Protein AF-A0A2P6QRL4-F1 (afdb_monomer_lite)

Structure (mmCIF, N/CA/C/O backbone):
data_AF-A0A2P6QRL4-F1
#
_entry.id   AF-A0A2P6QRL4-F1
#
loop_
_atom_site.group_PDB
_atom_site.id
_atom_site.type_symbol
_atom_site.label_atom_id
_atom_site.label_alt_id
_atom_site.label_comp_id
_atom_site.label_asym_id
_atom_site.label_entity_id
_atom_site.label_seq_id
_atom_site.pdbx_PDB_ins_code
_atom_site.Cartn_x
_atom_site.Cartn_y
_atom_site.Cartn_z
_atom_site.occupancy
_atom_site.B_iso_or_equiv
_atom_site.auth_seq_id
_atom_site.auth_comp_id
_atom_site.auth_asym_id
_atom_site.auth_atom_id
_atom_site.pdbx_PDB_model_num
ATOM 1 N N . MET A 1 1 ? -3.659 -14.622 24.507 1.00 54.31 1 MET A N 1
ATOM 2 C CA . MET A 1 1 ? -2.959 -13.734 23.557 1.00 54.31 1 MET A CA 1
ATOM 3 C C . MET A 1 1 ? -3.720 -12.420 23.555 1.00 54.31 1 MET A C 1
ATOM 5 O O . MET A 1 1 ? -4.930 -12.490 23.366 1.00 54.31 1 MET A O 1
ATOM 9 N N . PRO A 1 2 ? -3.105 -11.272 23.879 1.00 46.44 2 PRO A N 1
ATOM 10 C CA . PRO A 1 2 ? -3.801 -9.995 23.758 1.00 46.44 2 PRO A CA 1
ATOM 11 C C . PRO A 1 2 ? -4.227 -9.782 22.295 1.00 46.44 2 PRO A C 1
ATOM 13 O O . PRO A 1 2 ? -3.542 -10.288 21.397 1.00 46.44 2 PRO A O 1
ATOM 16 N N . PRO A 1 3 ? -5.342 -9.076 22.039 1.00 53.62 3 PRO A N 1
ATOM 17 C CA . PRO A 1 3 ? -5.705 -8.674 20.687 1.00 53.62 3 PRO A CA 1
ATOM 18 C C . PRO A 1 3 ? -4.516 -7.946 20.032 1.00 53.62 3 PRO A C 1
ATOM 20 O O . PRO A 1 3 ? -3.873 -7.139 20.706 1.00 53.62 3 PRO A O 1
ATOM 23 N N . PRO A 1 4 ? -4.191 -8.211 18.753 1.00 57.22 4 PRO A N 1
ATOM 24 C CA . PRO A 1 4 ? -3.042 -7.601 18.073 1.00 57.22 4 PRO A CA 1
ATOM 25 C C . PRO A 1 4 ? -3.057 -6.065 18.034 1.00 57.22 4 PRO A C 1
ATOM 27 O O . PRO A 1 4 ? -2.026 -5.449 17.768 1.00 57.22 4 PRO A O 1
ATOM 30 N N . SER A 1 5 ? -4.209 -5.439 18.277 1.00 63.09 5 SER A N 1
ATOM 31 C CA . SER A 1 5 ? -4.360 -3.990 18.327 1.00 63.09 5 SER A CA 1
ATOM 32 C C . SER A 1 5 ? -5.457 -3.571 19.304 1.00 63.09 5 SER A C 1
ATOM 34 O O . SER A 1 5 ? -6.340 -4.347 19.664 1.00 63.09 5 SER A O 1
ATOM 36 N N . ASP A 1 6 ? -5.413 -2.299 19.683 1.00 72.44 6 ASP A N 1
ATOM 37 C CA . ASP A 1 6 ? -6.445 -1.551 20.408 1.00 72.44 6 ASP A CA 1
ATOM 38 C C . ASP A 1 6 ? -7.738 -1.325 19.592 1.00 72.44 6 ASP A C 1
ATOM 40 O O . ASP A 1 6 ? -8.613 -0.572 20.012 1.00 72.44 6 ASP A O 1
ATOM 44 N N . GLY A 1 7 ? -7.871 -1.958 18.419 1.00 73.44 7 GLY A N 1
ATOM 45 C CA . GLY A 1 7 ? -8.998 -1.770 17.505 1.00 73.44 7 GLY A CA 1
ATOM 46 C C . GLY A 1 7 ? -8.946 -0.469 16.699 1.00 73.44 7 GLY A C 1
ATOM 47 O O . GLY A 1 7 ? -9.842 -0.233 15.890 1.00 73.44 7 GLY A O 1
ATOM 48 N N . ALA A 1 8 ? -7.914 0.368 16.869 1.00 86.56 8 ALA A N 1
ATOM 49 C CA . ALA A 1 8 ? -7.791 1.609 16.115 1.00 86.56 8 ALA A CA 1
ATOM 50 C C . ALA A 1 8 ? -7.533 1.329 14.627 1.00 86.56 8 ALA A C 1
ATOM 52 O O . ALA A 1 8 ? -6.688 0.501 14.274 1.00 86.56 8 ALA A O 1
ATOM 53 N N . LEU A 1 9 ? -8.233 2.061 13.753 1.00 90.50 9 LEU A N 1
ATOM 54 C CA . LEU A 1 9 ? -8.036 1.976 12.309 1.00 90.50 9 LEU A CA 1
ATOM 55 C C . LEU A 1 9 ? -6.595 2.362 11.954 1.00 90.50 9 LEU A C 1
ATOM 57 O O . LEU A 1 9 ? -6.128 3.462 12.257 1.00 90.50 9 LEU A O 1
ATOM 61 N N . ARG A 1 10 ? -5.892 1.457 11.280 1.00 94.25 10 ARG A N 1
ATOM 62 C CA . ARG A 1 10 ? -4.538 1.673 10.779 1.00 94.25 10 ARG A CA 1
ATOM 63 C C . ARG A 1 10 ? -4.570 1.930 9.282 1.00 94.25 10 ARG A C 1
ATOM 65 O O . ARG A 1 10 ? -4.998 1.074 8.513 1.00 94.25 10 ARG A O 1
ATOM 72 N N . VAL A 1 11 ? -4.060 3.082 8.863 1.00 97.19 11 VAL A N 1
ATOM 73 C CA . VAL A 1 11 ? -3.820 3.351 7.443 1.00 97.19 11 VAL A CA 1
ATOM 74 C C . VAL A 1 11 ? -2.512 2.678 7.037 1.00 97.19 11 VAL A C 1
ATOM 76 O O . VAL A 1 11 ? -1.486 2.854 7.694 1.00 97.19 11 VAL A O 1
ATOM 79 N N . VAL A 1 12 ? -2.550 1.890 5.967 1.00 98.12 12 VAL A N 1
ATOM 80 C CA . VAL A 1 12 ? -1.393 1.191 5.405 1.00 98.12 12 VAL A CA 1
ATOM 81 C C . VAL A 1 12 ? -1.256 1.599 3.948 1.00 98.12 12 VAL A C 1
ATOM 83 O O . VAL A 1 12 ? -2.192 1.447 3.165 1.00 98.12 12 VAL A O 1
ATOM 86 N N . THR A 1 13 ? -0.082 2.085 3.557 1.00 98.62 13 THR A N 1
ATOM 87 C CA . THR A 1 13 ? 0.202 2.345 2.144 1.00 98.62 13 THR A CA 1
ATOM 88 C C . THR A 1 13 ? 0.216 1.019 1.384 1.00 98.62 13 THR A C 1
ATOM 90 O O . THR A 1 13 ? 0.907 0.083 1.786 1.00 98.62 13 THR A O 1
ATOM 93 N N . LYS A 1 14 ? -0.516 0.911 0.277 1.00 98.38 14 LYS A N 1
ATOM 94 C CA . LYS A 1 14 ? -0.537 -0.284 -0.570 1.00 98.38 14 LYS A CA 1
ATOM 95 C C . LYS A 1 14 ? 0.044 0.026 -1.943 1.00 98.38 14 LYS A C 1
ATOM 97 O O . LYS A 1 14 ? -0.497 0.844 -2.677 1.00 98.38 14 LYS A O 1
ATOM 102 N N . ILE A 1 15 ? 1.100 -0.688 -2.314 1.00 98.19 15 ILE A N 1
ATOM 103 C CA . ILE A 1 15 ? 1.677 -0.670 -3.660 1.00 98.19 15 ILE A CA 1
ATOM 104 C C . ILE A 1 15 ? 1.478 -2.064 -4.266 1.00 98.19 15 ILE A C 1
ATOM 106 O O . ILE A 1 15 ? 2.183 -2.988 -3.860 1.00 98.19 15 ILE A O 1
ATOM 110 N N . PRO A 1 16 ? 0.544 -2.269 -5.214 1.00 98.06 16 PRO A N 1
ATOM 111 C CA . PRO A 1 16 ? 0.291 -3.600 -5.773 1.00 98.06 16 PRO A CA 1
ATOM 112 C C . PRO A 1 16 ? 1.516 -4.215 -6.455 1.00 98.06 16 PRO A C 1
ATOM 114 O O . PRO A 1 16 ? 1.736 -5.419 -6.343 1.00 98.06 16 PRO A O 1
ATOM 117 N N . GLY A 1 17 ? 2.331 -3.382 -7.106 1.00 95.75 17 GLY A N 1
ATOM 118 C CA . GLY A 1 17 ? 3.528 -3.785 -7.837 1.00 95.75 17 GLY A CA 1
ATOM 119 C C . GLY A 1 17 ? 3.239 -4.491 -9.164 1.00 95.75 17 GLY A C 1
ATOM 120 O O . GLY A 1 17 ? 2.127 -4.447 -9.685 1.00 95.75 17 GLY A O 1
ATOM 121 N N . ASP A 1 18 ? 4.261 -5.147 -9.700 1.00 95.38 18 ASP A N 1
ATOM 122 C CA . ASP A 1 18 ? 4.274 -5.806 -11.005 1.00 95.38 18 ASP A CA 1
ATOM 123 C C . ASP A 1 18 ? 4.117 -7.333 -10.895 1.00 95.38 18 ASP A C 1
ATOM 125 O O . ASP A 1 18 ? 4.180 -7.931 -9.813 1.00 95.38 18 ASP A O 1
ATOM 129 N N . GLY A 1 19 ? 3.960 -7.994 -12.046 1.00 94.19 19 GLY A N 1
ATOM 130 C CA . GLY A 1 19 ? 3.908 -9.452 -12.145 1.00 94.19 19 GLY A CA 1
ATOM 131 C C . GLY A 1 19 ? 2.772 -10.041 -11.307 1.00 94.19 19 GLY A C 1
ATOM 132 O O . GLY A 1 19 ? 1.611 -9.684 -11.480 1.00 94.19 19 GLY A O 1
ATOM 133 N N . ILE A 1 20 ? 3.106 -10.938 -10.376 1.00 96.12 20 ILE A N 1
ATOM 134 C CA . ILE A 1 20 ? 2.128 -11.551 -9.461 1.00 96.12 20 ILE A CA 1
ATOM 135 C C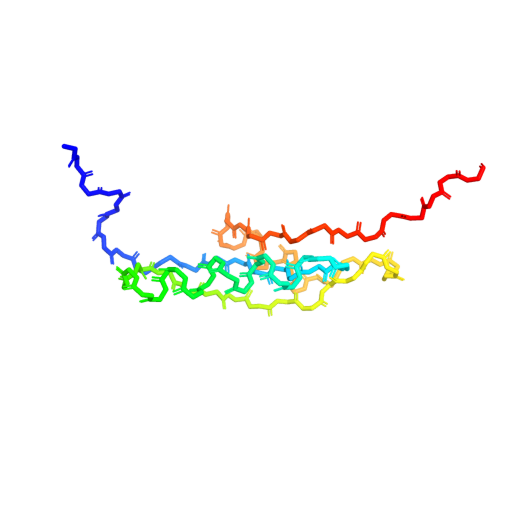 . ILE A 1 20 ? 1.708 -10.617 -8.307 1.00 96.12 20 ILE A C 1
ATOM 137 O O . ILE A 1 20 ? 0.768 -10.924 -7.573 1.00 96.12 20 ILE A O 1
ATOM 141 N N . GLY A 1 21 ? 2.382 -9.473 -8.135 1.00 96.12 21 GLY A N 1
ATOM 142 C CA . GLY A 1 21 ? 2.176 -8.531 -7.031 1.00 96.12 21 GLY A CA 1
ATOM 143 C C . GLY A 1 21 ? 0.712 -8.129 -6.806 1.00 96.12 21 GLY A C 1
ATOM 144 O O . GLY A 1 21 ? 0.217 -8.298 -5.685 1.00 96.12 21 GLY A O 1
ATOM 145 N N . PRO A 1 22 ? -0.034 -7.685 -7.838 1.00 97.44 22 PRO A N 1
ATOM 146 C CA . PRO A 1 22 ? -1.438 -7.312 -7.684 1.00 97.44 22 PRO A CA 1
ATOM 147 C C . PRO A 1 22 ? -2.324 -8.463 -7.200 1.00 97.44 22 PRO A C 1
ATOM 149 O O . PRO A 1 22 ? -3.231 -8.244 -6.403 1.00 97.44 22 PRO A O 1
ATOM 152 N N . LEU A 1 23 ? -2.046 -9.703 -7.619 1.00 97.19 23 LEU A N 1
ATOM 153 C CA . LEU A 1 23 ? -2.825 -10.871 -7.196 1.00 97.19 23 LEU A CA 1
ATOM 154 C C . LEU A 1 23 ? -2.624 -11.158 -5.704 1.00 97.19 23 LEU A C 1
ATOM 156 O O . LEU A 1 23 ? -3.598 -11.317 -4.968 1.00 97.19 23 LEU A O 1
ATOM 160 N N . VAL A 1 24 ? -1.371 -11.167 -5.242 1.00 97.06 24 VAL A N 1
ATOM 161 C CA . VAL A 1 24 ? -1.037 -11.469 -3.839 1.00 97.06 24 VAL A CA 1
ATOM 162 C C . VAL A 1 24 ? -1.487 -10.342 -2.909 1.00 97.06 24 VAL A C 1
ATOM 164 O O . VAL A 1 24 ? -2.112 -10.595 -1.882 1.00 97.06 24 VAL A O 1
ATOM 167 N N . THR A 1 25 ? -1.231 -9.084 -3.273 1.00 97.75 25 THR A N 1
ATOM 168 C CA . THR A 1 25 ? -1.614 -7.933 -2.437 1.00 97.75 25 THR A CA 1
ATOM 169 C C . THR A 1 25 ? -3.132 -7.728 -2.368 1.00 97.75 25 THR A C 1
ATOM 171 O O . THR A 1 25 ? -3.635 -7.246 -1.353 1.00 97.75 25 THR A O 1
ATOM 174 N N . ASN A 1 26 ? -3.889 -8.118 -3.400 1.00 97.19 26 ASN A N 1
ATOM 175 C CA . ASN A 1 26 ? -5.356 -8.142 -3.348 1.00 97.19 26 ASN A CA 1
ATOM 176 C C . ASN A 1 26 ? -5.889 -9.317 -2.520 1.00 97.19 26 ASN A C 1
ATOM 178 O O . ASN A 1 26 ? -6.914 -9.172 -1.860 1.00 97.19 26 ASN A O 1
ATOM 182 N N . ALA A 1 27 ? -5.208 -10.467 -2.510 1.00 98.25 27 ALA A N 1
ATOM 183 C CA . ALA A 1 27 ? -5.575 -11.570 -1.624 1.00 98.25 27 ALA A CA 1
ATOM 184 C C . ALA A 1 27 ? -5.431 -11.176 -0.144 1.00 98.25 27 ALA A C 1
ATOM 186 O O . ALA A 1 27 ? -6.326 -11.461 0.647 1.00 98.25 27 ALA A O 1
ATOM 187 N N . VAL A 1 28 ? -4.359 -10.457 0.217 1.00 97.75 28 VAL A N 1
ATOM 188 C CA . VAL A 1 28 ? -4.181 -9.915 1.577 1.00 97.75 28 VAL A CA 1
ATOM 189 C C . VAL A 1 28 ? -5.324 -8.972 1.951 1.00 97.75 28 VAL A C 1
ATOM 191 O O . VAL A 1 28 ? -5.888 -9.109 3.030 1.00 97.75 28 VAL A O 1
ATOM 194 N N . GLU A 1 29 ? -5.702 -8.053 1.060 1.00 96.44 29 GLU A N 1
ATOM 195 C CA . GLU A 1 29 ? -6.811 -7.121 1.304 1.00 96.44 29 GLU A CA 1
ATOM 196 C C . GLU A 1 29 ? -8.136 -7.851 1.566 1.00 96.44 29 GLU A C 1
ATOM 198 O O . GLU A 1 29 ? -8.790 -7.573 2.567 1.00 96.44 29 GLU A O 1
ATOM 203 N N . LYS A 1 30 ? -8.469 -8.862 0.752 1.00 97.62 30 LYS A N 1
ATOM 204 C CA . LYS A 1 30 ? -9.670 -9.694 0.949 1.00 97.62 30 LYS A CA 1
ATOM 205 C C . LYS A 1 30 ? -9.675 -10.431 2.287 1.00 97.62 30 LYS A C 1
ATOM 207 O O . LYS A 1 30 ? -10.720 -10.553 2.916 1.00 97.62 30 LYS A O 1
ATOM 212 N N . VAL A 1 31 ? -8.523 -10.947 2.722 1.00 97.50 31 VAL A N 1
ATOM 213 C CA . VAL A 1 31 ? -8.406 -11.621 4.024 1.00 97.50 31 VAL A CA 1
ATOM 214 C C . VAL A 1 31 ? -8.602 -10.623 5.165 1.00 97.50 31 VAL A C 1
ATOM 216 O O . VAL A 1 31 ? -9.338 -10.921 6.101 1.00 97.50 31 VAL A O 1
ATOM 219 N N . MET A 1 32 ? -8.002 -9.432 5.078 1.00 95.31 32 MET A N 1
ATOM 220 C CA . MET A 1 32 ? -8.179 -8.381 6.087 1.00 95.31 32 MET A CA 1
ATOM 221 C C . MET A 1 32 ? -9.638 -7.924 6.185 1.00 95.31 32 MET A C 1
ATOM 223 O O . MET A 1 32 ? -10.149 -7.770 7.292 1.00 95.31 32 MET A O 1
ATOM 227 N N . GLU A 1 33 ? -10.320 -7.770 5.047 1.00 93.69 33 GLU A N 1
ATOM 228 C CA . GLU A 1 33 ? -11.751 -7.453 4.987 1.00 93.69 33 GLU A CA 1
ATOM 229 C C . GLU A 1 33 ? -12.602 -8.562 5.622 1.00 93.69 33 GLU A C 1
ATOM 231 O O . GLU A 1 33 ? -13.421 -8.286 6.497 1.00 93.69 33 GLU A O 1
ATOM 236 N N . ALA A 1 34 ? -12.365 -9.826 5.254 1.00 95.50 34 ALA A N 1
ATOM 237 C CA . ALA A 1 34 ? -13.089 -10.975 5.804 1.00 95.50 34 ALA A CA 1
ATOM 238 C C . ALA A 1 34 ? -12.880 -11.147 7.318 1.00 95.50 34 ALA A C 1
ATOM 240 O O . ALA A 1 34 ? -13.777 -11.600 8.024 1.00 95.50 34 ALA A O 1
ATOM 241 N N . MET A 1 35 ? -11.703 -10.770 7.823 1.00 93.94 35 MET A N 1
ATOM 242 C CA . MET A 1 35 ? -11.392 -10.752 9.253 1.00 93.94 35 MET A CA 1
ATOM 243 C C . MET A 1 35 ? -11.938 -9.518 9.978 1.00 93.94 35 MET A C 1
ATOM 245 O O . MET A 1 35 ? -11.789 -9.430 11.196 1.00 93.94 35 MET A O 1
ATOM 249 N N . GLN A 1 36 ? -12.519 -8.556 9.251 1.00 90.62 36 GLN A N 1
ATOM 250 C CA . GLN A 1 36 ? -12.898 -7.241 9.771 1.00 90.62 36 GLN A CA 1
ATOM 251 C C . GLN A 1 36 ? -11.730 -6.561 10.505 1.00 90.62 36 GL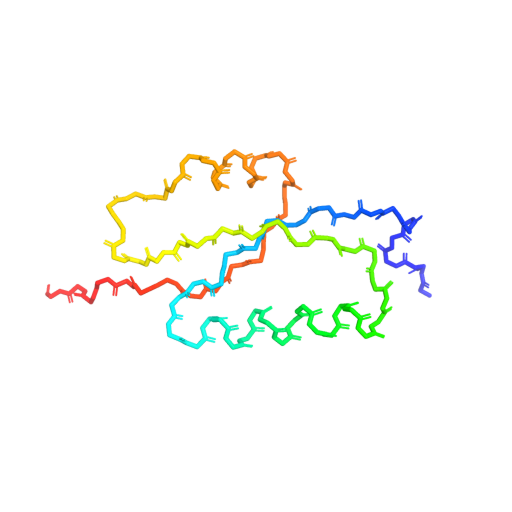N A C 1
ATOM 253 O O . GLN A 1 36 ? -11.904 -5.914 11.540 1.00 90.62 36 GLN A O 1
ATOM 258 N N . ALA A 1 37 ? -10.512 -6.744 9.989 1.00 91.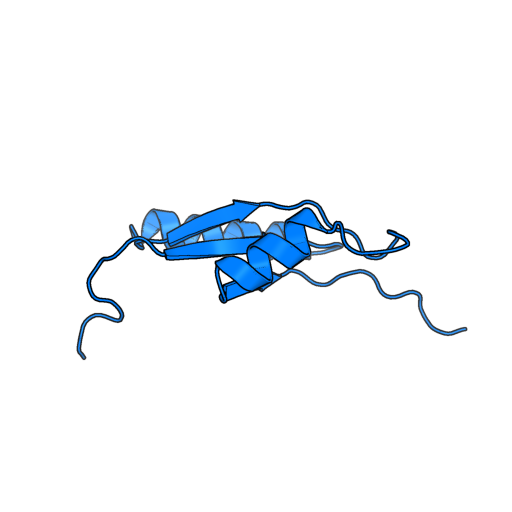75 37 ALA A N 1
ATOM 259 C CA . ALA A 1 37 ? -9.323 -6.147 10.568 1.00 91.75 37 ALA A CA 1
ATOM 260 C C . ALA A 1 37 ? -9.419 -4.612 10.472 1.00 91.75 37 ALA A C 1
ATOM 262 O O . ALA A 1 37 ? -9.838 -4.094 9.434 1.00 91.75 37 ALA A O 1
ATOM 263 N N . PRO A 1 38 ? -9.001 -3.858 11.507 1.00 93.56 38 PRO A N 1
ATOM 264 C CA . PRO A 1 38 ? -9.066 -2.399 11.511 1.00 93.56 38 PRO A CA 1
ATOM 265 C C . PRO A 1 38 ? -7.933 -1.805 10.657 1.00 93.56 38 PRO A C 1
ATOM 267 O O . PRO A 1 38 ? -7.034 -1.135 11.161 1.00 93.56 38 PRO A O 1
ATOM 270 N N . VAL A 1 39 ? -7.950 -2.070 9.350 1.00 94.75 39 VAL A N 1
ATOM 271 C CA . VAL A 1 39 ? -6.943 -1.627 8.380 1.00 94.75 39 VAL A CA 1
ATOM 272 C C . VAL A 1 39 ? -7.624 -0.962 7.188 1.00 94.75 39 VAL A C 1
ATOM 274 O O . VAL A 1 39 ? -8.581 -1.493 6.636 1.00 94.75 39 VAL A O 1
ATOM 277 N N . TYR A 1 40 ? -7.091 0.182 6.764 1.00 96.00 40 TYR A N 1
ATOM 278 C CA . TYR A 1 40 ? -7.465 0.860 5.527 1.00 96.00 40 TYR A CA 1
ATOM 279 C C . TYR A 1 40 ? -6.254 0.933 4.597 1.00 96.00 40 TYR A C 1
ATOM 281 O O . TYR A 1 40 ? -5.190 1.413 4.996 1.00 96.00 40 TYR A O 1
ATOM 289 N N . PHE A 1 41 ? -6.410 0.465 3.359 1.00 97.81 41 PHE A N 1
ATOM 290 C CA . PHE A 1 41 ? -5.337 0.477 2.372 1.00 97.81 41 PHE A CA 1
ATOM 291 C C . PHE A 1 41 ? -5.391 1.740 1.508 1.00 97.81 41 PHE A C 1
ATOM 293 O O . PHE A 1 41 ? -6.292 1.924 0.696 1.00 97.81 41 PHE A O 1
ATOM 300 N N . GLU A 1 42 ? -4.378 2.594 1.646 1.00 97.88 42 GLU A N 1
ATOM 301 C CA . GLU A 1 42 ? -4.170 3.761 0.787 1.00 97.88 42 GLU A CA 1
ATOM 302 C C . GLU A 1 42 ? -3.343 3.335 -0.435 1.00 97.88 42 GLU A C 1
ATOM 304 O O . GLU A 1 42 ? -2.133 3.113 -0.334 1.00 97.88 42 GLU A O 1
ATOM 309 N N . LYS A 1 43 ? -4.007 3.125 -1.576 1.00 98.06 43 LYS A N 1
ATOM 310 C CA . LYS A 1 43 ? -3.411 2.493 -2.761 1.00 98.06 43 LYS A CA 1
ATOM 311 C C . LYS A 1 43 ? -2.661 3.493 -3.653 1.00 98.06 43 LYS A C 1
ATOM 313 O O . LYS A 1 43 ? -3.221 4.513 -4.036 1.00 98.06 43 LYS A O 1
ATOM 318 N N . TYR A 1 44 ? -1.450 3.124 -4.074 1.00 98.06 44 TYR A N 1
ATOM 319 C CA . TYR A 1 44 ? -0.642 3.834 -5.070 1.00 98.06 44 TYR A CA 1
ATOM 320 C C . TYR A 1 44 ? -0.175 2.876 -6.164 1.00 98.06 44 TYR A C 1
ATOM 322 O O . TYR A 1 44 ? 0.419 1.833 -5.876 1.00 98.06 44 TYR A O 1
ATOM 330 N N . ASP A 1 45 ? -0.411 3.236 -7.423 1.00 96.19 45 ASP A N 1
ATOM 331 C CA . ASP A 1 45 ? 0.053 2.456 -8.568 1.00 96.19 45 ASP A CA 1
ATOM 332 C C . ASP A 1 45 ? 1.502 2.841 -8.903 1.00 96.19 45 ASP A C 1
ATOM 334 O O . ASP A 1 45 ? 1.785 3.907 -9.447 1.00 96.19 45 ASP A O 1
ATOM 338 N N . VAL A 1 46 ? 2.430 1.959 -8.525 1.00 96.25 46 VAL A N 1
ATOM 339 C CA . VAL A 1 46 ? 3.872 2.091 -8.769 1.00 96.25 46 VAL A CA 1
ATOM 340 C C . VAL A 1 46 ? 4.365 0.825 -9.453 1.00 96.25 46 VAL A C 1
ATOM 342 O O . VAL A 1 46 ? 4.106 -0.281 -8.973 1.00 96.25 46 VAL A O 1
ATOM 345 N N . THR A 1 47 ? 5.098 1.002 -10.547 1.00 94.69 47 THR A N 1
ATOM 346 C CA . THR A 1 47 ? 5.659 -0.071 -11.375 1.00 94.69 47 THR A CA 1
ATOM 347 C C . THR A 1 47 ? 7.170 0.118 -11.521 1.00 94.69 47 THR A C 1
ATOM 349 O O . THR A 1 47 ? 7.686 1.235 -11.465 1.00 94.69 47 THR A O 1
ATOM 352 N N . GLY A 1 48 ? 7.913 -0.972 -11.704 1.00 92.31 48 GLY A N 1
ATOM 353 C CA . GLY A 1 48 ? 9.379 -0.964 -11.766 1.00 92.31 48 GLY A CA 1
ATOM 354 C C . GLY A 1 48 ? 9.970 -0.286 -13.008 1.00 92.31 48 GLY A C 1
ATOM 355 O O .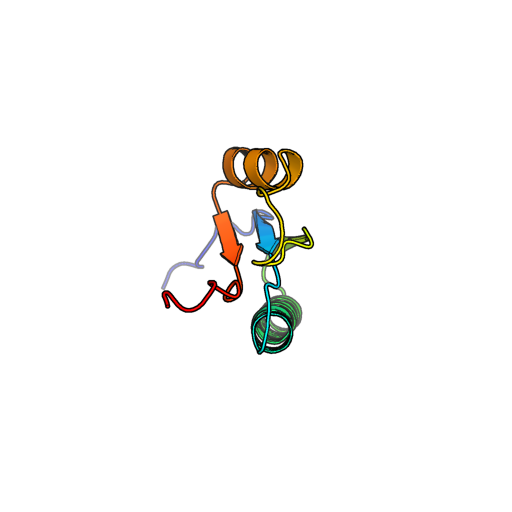 GLY A 1 48 ? 11.155 0.031 -13.031 1.00 92.31 48 GLY A O 1
ATOM 356 N N . ASN A 1 49 ? 9.150 -0.019 -14.028 1.00 91.06 49 ASN A N 1
ATOM 357 C CA . ASN A 1 49 ? 9.538 0.742 -15.220 1.00 91.06 49 ASN A CA 1
ATOM 358 C C . ASN A 1 49 ? 9.431 2.269 -15.041 1.00 91.06 49 ASN A C 1
ATOM 360 O O . ASN A 1 49 ? 9.782 3.010 -15.960 1.00 91.06 49 ASN A O 1
ATOM 364 N N . MET A 1 50 ? 8.936 2.751 -13.897 1.00 92.94 50 MET A N 1
ATOM 365 C CA . MET A 1 50 ? 8.900 4.182 -13.615 1.00 92.94 50 MET A CA 1
ATOM 366 C C . MET A 1 50 ? 10.315 4.704 -13.326 1.00 92.94 50 MET A C 1
ATOM 368 O O . MET A 1 50 ? 11.076 4.052 -12.612 1.00 92.94 50 MET A O 1
ATOM 372 N N . PRO A 1 51 ? 10.675 5.909 -13.807 1.00 91.56 51 PRO A N 1
ATOM 373 C CA . PRO A 1 51 ? 11.997 6.489 -13.558 1.00 91.56 51 PRO A CA 1
ATOM 374 C C . PRO A 1 51 ? 12.225 6.835 -12.080 1.00 91.56 51 PRO A C 1
ATOM 376 O O . PRO A 1 51 ? 13.363 6.936 -11.628 1.00 91.56 51 PRO A O 1
ATOM 379 N N . ARG A 1 52 ? 11.142 7.049 -11.328 1.00 93.19 52 ARG A N 1
ATOM 380 C CA . ARG A 1 52 ? 11.144 7.276 -9.883 1.00 93.19 52 ARG A CA 1
ATOM 381 C C . ARG A 1 52 ? 9.792 6.894 -9.295 1.00 93.19 52 ARG A C 1
ATOM 383 O O . ARG A 1 52 ? 8.781 6.923 -9.994 1.00 93.19 52 ARG A O 1
ATOM 390 N N . VAL A 1 53 ? 9.778 6.610 -7.998 1.00 94.00 53 VAL A N 1
ATOM 391 C CA . VAL A 1 53 ? 8.536 6.453 -7.233 1.00 94.00 53 VAL A CA 1
ATOM 392 C C . VAL A 1 53 ? 7.838 7.823 -7.12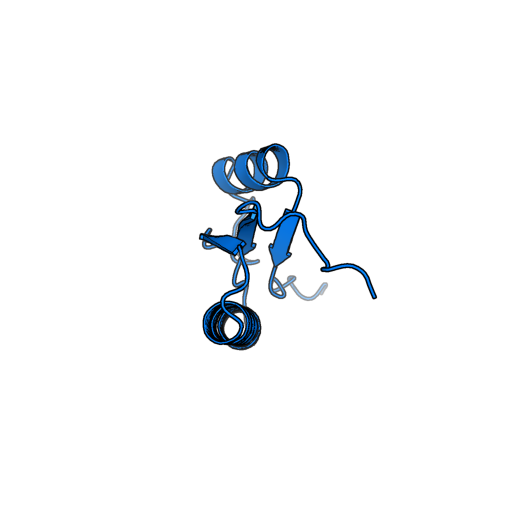6 1.00 94.00 53 VAL A C 1
ATOM 394 O O . VAL A 1 53 ? 8.531 8.815 -6.885 1.00 94.00 53 VAL A O 1
ATOM 397 N N . PRO A 1 54 ? 6.506 7.913 -7.308 1.00 96.56 54 PRO A N 1
ATOM 398 C CA . PRO A 1 54 ? 5.754 9.147 -7.076 1.00 96.56 54 PRO A CA 1
ATOM 399 C C . PRO A 1 54 ? 5.956 9.682 -5.651 1.00 96.56 54 PRO A C 1
ATOM 401 O O . PRO A 1 54 ? 5.913 8.906 -4.695 1.00 96.56 54 PRO A O 1
ATOM 404 N N . GLU A 1 55 ? 6.140 10.998 -5.493 1.00 97.88 55 GLU A N 1
ATOM 405 C CA . GLU A 1 55 ? 6.391 11.599 -4.169 1.00 97.88 55 GLU A CA 1
ATOM 406 C C . GLU A 1 55 ? 5.220 11.350 -3.211 1.00 97.88 55 GLU A C 1
ATOM 408 O O . GLU A 1 55 ? 5.442 11.026 -2.054 1.00 97.88 55 GLU A O 1
ATOM 413 N N . GLU A 1 56 ? 3.983 11.359 -3.706 1.00 97.50 56 GLU A N 1
ATOM 414 C CA . GLU A 1 56 ? 2.777 11.069 -2.917 1.00 97.50 56 GLU A CA 1
ATOM 415 C C . GLU A 1 56 ? 2.828 9.686 -2.242 1.00 97.50 56 GLU A C 1
ATOM 417 O O . GLU A 1 56 ? 2.420 9.526 -1.090 1.00 97.50 56 GLU A O 1
ATOM 422 N N . ALA A 1 57 ? 3.387 8.680 -2.927 1.00 97.19 57 ALA A N 1
ATOM 423 C CA . ALA A 1 57 ? 3.575 7.351 -2.356 1.00 97.19 57 ALA A CA 1
ATOM 424 C C . ALA A 1 57 ? 4.663 7.368 -1.269 1.00 97.19 57 ALA A C 1
ATOM 426 O O . ALA A 1 57 ? 4.515 6.727 -0.228 1.00 97.19 57 ALA A O 1
ATOM 427 N N . ILE A 1 58 ? 5.743 8.131 -1.473 1.00 97.88 58 ILE A N 1
ATOM 428 C CA . ILE A 1 58 ? 6.814 8.315 -0.481 1.00 97.88 58 ILE A CA 1
ATOM 429 C C . ILE A 1 58 ? 6.279 9.046 0.757 1.00 97.88 58 ILE A C 1
ATOM 431 O O . ILE A 1 58 ? 6.544 8.632 1.888 1.00 97.88 58 ILE A O 1
ATOM 435 N N . GLU A 1 59 ? 5.502 10.108 0.566 1.00 98.44 59 GLU A N 1
ATOM 436 C CA . GLU A 1 59 ? 4.840 10.865 1.626 1.00 98.44 59 GLU A CA 1
ATOM 437 C C . GLU A 1 59 ? 3.855 10.000 2.409 1.00 98.44 59 GLU A C 1
ATOM 439 O O . GLU A 1 59 ? 3.860 10.034 3.640 1.00 98.44 59 GLU A O 1
ATOM 444 N N . SER A 1 60 ? 3.068 9.168 1.724 1.00 98.50 60 SER A N 1
ATOM 445 C CA . SER A 1 60 ? 2.179 8.193 2.358 1.00 98.50 60 SER A CA 1
ATOM 446 C C . SER A 1 60 ? 2.951 7.195 3.217 1.00 98.50 60 SER A C 1
ATOM 448 O O . SER A 1 60 ? 2.627 7.030 4.392 1.00 98.50 60 SER A O 1
ATOM 450 N N . ILE A 1 61 ? 4.040 6.608 2.703 1.00 98.25 61 ILE A N 1
ATOM 451 C CA . ILE A 1 61 ? 4.899 5.702 3.487 1.00 98.25 61 ILE A CA 1
ATOM 452 C C . ILE A 1 61 ? 5.451 6.424 4.723 1.00 98.25 61 ILE A C 1
ATOM 454 O O . ILE A 1 61 ? 5.431 5.882 5.832 1.00 98.25 61 ILE A O 1
ATOM 458 N N . ARG A 1 62 ? 5.924 7.667 4.559 1.00 98.19 62 ARG A N 1
ATOM 459 C CA . ARG A 1 62 ? 6.443 8.483 5.666 1.00 98.19 62 ARG A CA 1
ATOM 460 C C 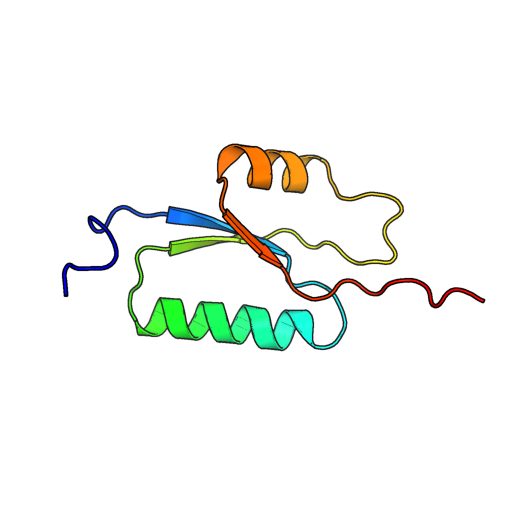. ARG A 1 62 ? 5.361 8.833 6.683 1.00 98.19 62 ARG A C 1
ATOM 462 O O . ARG A 1 62 ? 5.688 8.887 7.864 1.00 98.19 62 ARG A O 1
ATOM 469 N N . ARG A 1 63 ? 4.120 9.080 6.268 1.00 98.06 63 ARG A N 1
ATOM 470 C CA . ARG A 1 63 ? 2.990 9.402 7.152 1.00 98.06 63 ARG A CA 1
ATOM 471 C C . ARG A 1 63 ? 2.489 8.163 7.894 1.00 98.06 63 ARG A C 1
ATOM 473 O O . ARG A 1 63 ? 2.391 8.186 9.115 1.00 98.06 63 ARG A O 1
ATOM 480 N N . ASN A 1 64 ? 2.235 7.084 7.162 1.00 96.81 64 ASN A N 1
ATOM 481 C CA . ASN A 1 64 ? 1.567 5.880 7.656 1.00 96.81 64 ASN A CA 1
ATOM 482 C C . ASN A 1 64 ? 2.518 4.927 8.389 1.00 96.81 64 ASN A C 1
ATOM 484 O O . ASN A 1 64 ? 2.076 4.118 9.201 1.00 96.81 64 ASN A O 1
ATOM 488 N N . LYS A 1 65 ? 3.827 4.997 8.099 1.00 96.62 65 LYS A N 1
ATOM 489 C CA . LYS A 1 65 ? 4.894 4.140 8.662 1.00 96.62 65 LYS A CA 1
ATOM 490 C C . LYS A 1 65 ? 4.754 2.642 8.363 1.00 96.62 65 LYS A C 1
ATOM 492 O O . LYS A 1 65 ? 5.626 1.867 8.743 1.00 96.62 65 LYS A O 1
ATOM 497 N N . MET A 1 66 ? 3.696 2.236 7.666 1.00 95.94 66 MET A N 1
ATOM 498 C CA . MET A 1 66 ? 3.404 0.860 7.284 1.00 95.94 66 MET A CA 1
ATOM 499 C C . MET A 1 66 ? 3.077 0.799 5.797 1.00 95.94 66 MET A C 1
ATOM 501 O O . MET A 1 66 ? 2.301 1.611 5.290 1.00 95.94 66 MET A O 1
ATOM 505 N N . CYS A 1 67 ? 3.665 -0.177 5.106 1.00 97.69 67 CYS A N 1
ATOM 506 C CA . CYS A 1 67 ? 3.489 -0.365 3.674 1.00 97.69 67 CYS A CA 1
ATOM 507 C C . CYS A 1 67 ? 3.397 -1.852 3.319 1.00 97.69 67 CYS A C 1
ATOM 509 O O . CYS A 1 67 ? 4.245 -2.647 3.727 1.00 97.69 67 CYS A O 1
ATOM 511 N N . LEU A 1 68 ? 2.389 -2.209 2.523 1.00 98.00 68 LEU A N 1
ATOM 512 C CA . LEU A 1 68 ? 2.277 -3.490 1.838 1.00 98.00 68 LEU A CA 1
ATOM 513 C C . LEU A 1 68 ? 2.668 -3.283 0.374 1.00 98.00 68 LEU A C 1
ATOM 515 O O . LEU A 1 68 ? 1.925 -2.651 -0.378 1.00 98.00 68 LEU A O 1
ATOM 519 N N . LYS A 1 69 ? 3.815 -3.831 -0.040 1.00 96.69 69 LYS A N 1
ATOM 520 C CA . LYS A 1 69 ? 4.287 -3.722 -1.425 1.00 96.69 69 LYS A CA 1
ATOM 521 C C . LYS A 1 69 ? 4.370 -5.075 -2.125 1.00 96.69 69 LYS A C 1
ATOM 523 O O . LYS A 1 69 ? 4.893 -6.037 -1.563 1.00 96.69 69 LYS A O 1
ATOM 528 N N . GLY A 1 70 ? 3.935 -5.122 -3.378 1.00 96.62 70 GLY A N 1
ATOM 529 C CA . GLY A 1 70 ? 4.279 -6.195 -4.300 1.00 96.62 70 GLY A CA 1
ATOM 530 C C . GLY A 1 70 ? 5.734 -6.123 -4.770 1.00 96.62 70 GLY A C 1
ATOM 531 O O . GLY A 1 70 ? 6.496 -5.200 -4.444 1.00 96.62 70 GLY A O 1
ATOM 532 N N . GLY A 1 71 ? 6.139 -7.128 -5.547 1.00 94.62 71 GLY A N 1
ATOM 533 C CA . GLY A 1 71 ? 7.407 -7.089 -6.273 1.00 94.62 71 GLY A CA 1
ATOM 534 C C . GLY A 1 71 ? 7.355 -6.016 -7.357 1.00 94.62 71 GLY A C 1
ATOM 535 O O . GLY A 1 71 ? 6.343 -5.894 -8.032 1.00 94.62 71 GLY A O 1
ATOM 536 N N . LEU A 1 72 ? 8.424 -5.237 -7.516 1.00 94.12 72 LEU A N 1
ATOM 537 C CA . LEU A 1 72 ? 8.585 -4.340 -8.661 1.00 94.12 72 LEU A CA 1
ATOM 538 C C . LEU A 1 72 ? 9.549 -5.004 -9.635 1.00 94.12 72 LEU A C 1
ATOM 540 O O . LEU A 1 72 ? 10.551 -5.579 -9.203 1.00 94.12 72 LEU A O 1
ATOM 544 N N . ALA A 1 73 ? 9.241 -4.949 -10.925 1.00 89.31 73 ALA A N 1
ATOM 545 C CA . ALA A 1 73 ? 10.107 -5.480 -11.959 1.00 89.31 73 ALA A CA 1
ATOM 546 C C . ALA A 1 73 ? 11.442 -4.724 -11.930 1.00 89.31 73 ALA A C 1
ATOM 548 O O . ALA A 1 73 ? 11.503 -3.536 -12.237 1.00 89.31 73 ALA A O 1
ATOM 549 N N . ALA A 1 74 ? 12.519 -5.406 -11.548 1.00 78.88 74 ALA A N 1
ATOM 550 C CA . ALA A 1 74 ? 13.864 -4.883 -11.729 1.00 78.88 74 ALA A CA 1
ATOM 551 C C . ALA A 1 74 ? 14.307 -5.180 -13.164 1.00 78.88 74 ALA A C 1
ATOM 553 O O . ALA A 1 74 ? 14.091 -6.289 -13.662 1.00 78.88 74 ALA A O 1
ATOM 554 N N . ALA A 1 75 ? 14.940 -4.213 -13.830 1.00 69.69 75 ALA A N 1
ATOM 555 C CA . ALA A 1 75 ? 15.649 -4.509 -15.067 1.00 69.69 75 ALA A CA 1
ATOM 556 C C . ALA A 1 75 ? 16.683 -5.606 -14.769 1.00 69.69 75 ALA A C 1
ATOM 558 O O . ALA A 1 75 ? 17.488 -5.463 -13.847 1.00 69.69 75 ALA A O 1
ATOM 559 N N . LEU A 1 76 ? 16.644 -6.712 -15.517 1.00 64.62 76 LEU A N 1
ATOM 560 C CA . LEU A 1 76 ? 17.707 -7.711 -15.453 1.00 64.62 76 LEU A CA 1
ATOM 561 C C . LEU A 1 76 ? 19.007 -7.003 -15.842 1.00 64.62 76 LEU A C 1
ATOM 563 O O . LEU A 1 76 ? 19.097 -6.449 -16.941 1.00 64.62 76 LEU A O 1
ATOM 567 N N . ALA A 1 77 ? 19.976 -6.974 -14.925 1.00 58.34 77 ALA A N 1
ATOM 568 C CA . ALA A 1 77 ? 21.318 -6.506 -15.237 1.00 58.34 77 ALA A CA 1
ATOM 569 C C . ALA A 1 77 ? 21.832 -7.338 -16.422 1.00 58.34 77 ALA A C 1
ATOM 571 O O . ALA A 1 77 ? 21.823 -8.569 -16.356 1.00 58.34 77 ALA A O 1
ATOM 572 N N . ARG A 1 78 ? 22.162 -6.661 -17.522 1.00 52.00 78 ARG A N 1
ATOM 573 C CA . ARG A 1 78 ? 22.826 -7.271 -18.676 1.00 52.00 78 ARG A CA 1
ATOM 574 C C . ARG A 1 78 ? 24.313 -7.401 -18.407 1.00 52.00 78 ARG A C 1
ATOM 576 O O . ARG A 1 78 ? 24.854 -6.475 -17.763 1.00 52.00 78 ARG A O 1
#

Secondary structure (DSSP, 8-state):
---SSSSPPEEEEEE--STTHHHHHHHHHHHHHHTT-SEEEEE----TTSSS--HHHHHHHHHHS-EEE----PPPP-

pLDDT: mean 90.64, std 12.99, range [46.44, 98.62]

InterPro domains:
  IPR024084 Isopropylmalate dehydrogenase-like domain [PF00180] (12-73)

Organism: Rosa chinensis (NCBI:txid74649)

Sequence (78 aa):
MPPPSDGALRVVTKIPGDGIGPLVTNAVEKVMEAMQAPVYFEKYDVTGNMPRVPEEAIESIRRNKMCLKGGLAAALAR

Radius of gyration: 14.29 Å; chains: 1; bounding box: 36×25×42 Å

Foldseek 3Di:
DPDPDPLAAAEAEEEQEDDCSVVVSVVVVVVCVVVVPSYDYDYDHDAQPDPDDDVVSVVSCVVRVHYDHGDHDDDDDD